Protein AF-A0A662VLL7-F1 (afdb_monomer_lite)

Sequence (44 aa):
GETAHTGLGLYIVKRVVERYGGDVSVEDNKPKGAVFVVRLRAND

pLDDT: mean 90.59, std 10.34, range [61.28, 97.81]

Foldseek 3Di:
DVCPPVCVVVVVVQVVLVVQVKHWDWDADPPGDIDIDIGGDDDD

Radius of gyration: 12.95 Å; chains: 1; bounding box: 26×30×28 Å

Secondary structure (DSSP, 8-state):
-TTTTSSHHHHHHHHHHHHTT-EEEEEE-SSS-EEEEEE-PPP-

Structure (mmCIF, N/CA/C/O backbone):
data_AF-A0A662VLL7-F1
#
_entry.id   AF-A0A662VLL7-F1
#
loop_
_atom_site.group_PDB
_atom_site.id
_atom_site.type_symbol
_atom_site.label_atom_id
_atom_site.label_alt_id
_atom_site.label_comp_id
_atom_site.label_asym_id
_atom_site.label_entity_id
_atom_site.label_seq_id
_atom_site.pdbx_PDB_ins_code
_atom_site.Cartn_x
_atom_site.Cartn_y
_atom_site.Cartn_z
_atom_site.occupancy
_atom_site.B_iso_or_equiv
_atom_site.auth_seq_id
_atom_site.auth_comp_id
_atom_site.auth_asym_id
_atom_site.auth_atom_id
_atom_site.pdbx_PDB_model_num
ATOM 1 N N . GLY A 1 1 ? -2.476 10.449 -15.596 1.00 61.28 1 GLY A N 1
ATOM 2 C CA . GLY A 1 1 ? -2.629 11.814 -15.055 1.00 61.28 1 GLY A CA 1
ATOM 3 C C . GLY A 1 1 ? -1.318 12.246 -14.438 1.00 61.28 1 GLY A C 1
ATOM 4 O O . GLY A 1 1 ? -0.558 11.371 -14.038 1.00 61.28 1 GLY A O 1
ATOM 5 N N . GLU A 1 2 ? -1.042 13.546 -14.376 1.00 65.38 2 GLU A N 1
ATOM 6 C CA . GLU A 1 2 ? 0.252 14.111 -13.939 1.00 65.38 2 GLU A CA 1
ATOM 7 C C . GLU A 1 2 ? 0.761 13.577 -12.585 1.00 65.38 2 GLU A C 1
ATOM 9 O O . GLU A 1 2 ? 1.963 13.511 -12.356 1.00 65.38 2 GLU A O 1
ATOM 14 N N . THR A 1 3 ? -0.125 13.098 -11.709 1.00 64.88 3 THR A N 1
ATOM 15 C CA . THR A 1 3 ? 0.219 12.572 -10.379 1.00 64.88 3 THR A CA 1
ATOM 16 C C . THR A 1 3 ? 0.627 11.092 -10.342 1.00 64.88 3 THR A C 1
ATOM 18 O O . THR A 1 3 ? 1.093 10.622 -9.302 1.00 64.88 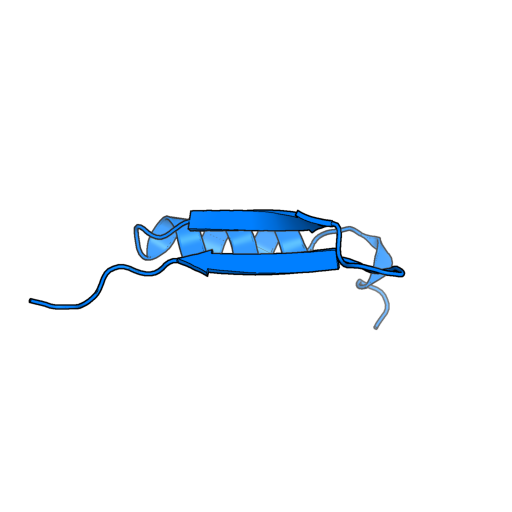3 THR A O 1
ATOM 21 N N . ALA A 1 4 ? 0.494 10.344 -11.444 1.00 64.31 4 ALA A N 1
ATOM 22 C CA . ALA A 1 4 ? 0.644 8.881 -11.466 1.00 64.31 4 ALA A CA 1
ATOM 23 C C . ALA A 1 4 ? 2.040 8.365 -11.050 1.00 64.31 4 ALA A C 1
ATOM 25 O O . ALA A 1 4 ? 2.155 7.232 -10.592 1.00 64.31 4 ALA A O 1
ATOM 26 N N . HIS A 1 5 ? 3.087 9.190 -11.144 1.00 72.31 5 HIS A N 1
ATOM 27 C CA . HIS A 1 5 ? 4.479 8.792 -10.872 1.00 72.31 5 HIS A CA 1
ATOM 28 C C . HIS A 1 5 ? 4.989 9.184 -9.478 1.00 72.31 5 HIS A C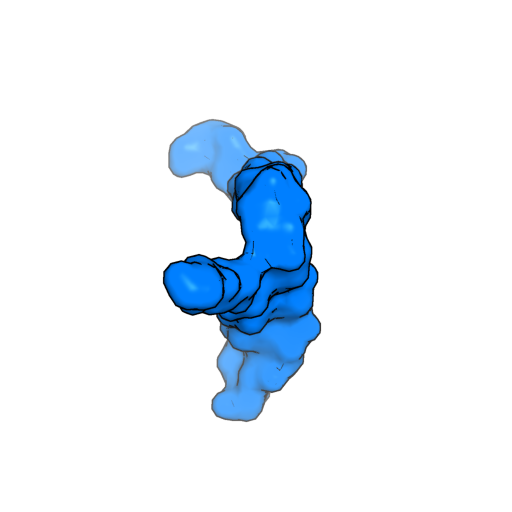 1
ATOM 30 O O . HIS A 1 5 ? 6.133 8.913 -9.135 1.00 72.31 5 HIS A O 1
ATOM 36 N N . THR A 1 6 ? 4.151 9.818 -8.659 1.00 83.38 6 THR A N 1
ATOM 37 C CA . THR A 1 6 ? 4.536 10.307 -7.321 1.00 83.38 6 THR A CA 1
ATOM 38 C C . THR A 1 6 ? 4.526 9.216 -6.248 1.00 83.38 6 THR A C 1
ATOM 40 O O . THR A 1 6 ? 4.933 9.457 -5.116 1.00 83.38 6 THR A O 1
ATOM 43 N N . GLY A 1 7 ? 3.984 8.034 -6.562 1.00 82.62 7 GLY A N 1
ATOM 44 C CA . GLY A 1 7 ? 3.702 6.995 -5.569 1.00 82.62 7 GLY A CA 1
ATOM 45 C C . GLY A 1 7 ? 2.516 7.313 -4.645 1.00 82.62 7 GLY A C 1
ATOM 46 O O . GLY A 1 7 ? 2.187 6.507 -3.775 1.00 82.62 7 GLY A O 1
ATOM 47 N N . LEU A 1 8 ? 1.818 8.439 -4.849 1.00 90.69 8 LEU A N 1
ATOM 48 C CA . LEU A 1 8 ? 0.690 8.845 -4.004 1.00 90.69 8 LEU A CA 1
ATOM 49 C C . LEU A 1 8 ? -0.479 7.856 -4.045 1.00 90.69 8 LEU A C 1
ATOM 51 O O . LEU A 1 8 ? -1.161 7.694 -3.039 1.00 90.69 8 LEU A O 1
ATOM 55 N N . GLY A 1 9 ? -0.703 7.169 -5.168 1.00 91.19 9 GLY A N 1
ATOM 56 C CA . GLY A 1 9 ? -1.814 6.223 -5.303 1.00 91.19 9 GLY A CA 1
ATOM 57 C C . GLY A 1 9 ? -1.771 5.111 -4.251 1.00 91.19 9 GLY A C 1
ATOM 58 O O . GLY A 1 9 ? -2.740 4.913 -3.520 1.00 91.19 9 GLY A O 1
ATOM 59 N N . LEU A 1 10 ? -0.625 4.435 -4.110 1.00 92.44 10 LEU A N 1
ATOM 60 C CA . LEU A 1 10 ? -0.482 3.343 -3.144 1.00 92.44 10 LEU A CA 1
ATOM 61 C C . LEU A 1 10 ? -0.439 3.856 -1.698 1.00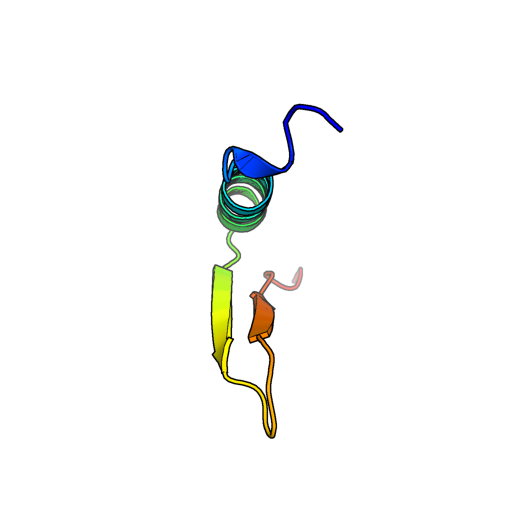 92.44 10 LEU A C 1
ATOM 63 O O . LEU A 1 10 ? -0.944 3.193 -0.794 1.00 92.44 10 LEU A O 1
ATOM 67 N N . TYR A 1 11 ? 0.089 5.065 -1.481 1.00 92.88 11 TYR A N 1
ATOM 68 C CA . TYR A 1 11 ? 0.009 5.729 -0.181 1.00 92.88 11 TYR A CA 1
ATOM 69 C C . TYR A 1 11 ? -1.446 5.982 0.241 1.00 92.88 11 TYR A C 1
ATOM 71 O O . TYR A 1 11 ? -1.823 5.665 1.368 1.00 92.88 11 TYR A O 1
ATOM 79 N N . ILE A 1 12 ? -2.284 6.491 -0.668 1.00 95.38 12 ILE A N 1
ATOM 80 C CA . ILE A 1 12 ? -3.714 6.703 -0.411 1.00 95.38 12 ILE A CA 1
ATOM 81 C C . ILE A 1 12 ? -4.398 5.370 -0.095 1.00 95.38 12 ILE A C 1
ATOM 83 O O . ILE A 1 12 ? -5.106 5.287 0.906 1.00 95.38 12 ILE A O 1
ATOM 87 N N . VAL A 1 13 ? -4.145 4.319 -0.887 1.00 95.88 13 VAL A N 1
ATOM 88 C CA . VAL A 1 13 ? -4.693 2.972 -0.640 1.00 95.88 13 VAL A CA 1
ATOM 89 C C . VAL A 1 13 ? -4.332 2.483 0.762 1.00 95.88 13 VAL A C 1
ATOM 91 O O . VAL A 1 13 ? -5.229 2.120 1.521 1.00 95.88 13 VAL A O 1
ATOM 94 N N . LYS A 1 14 ?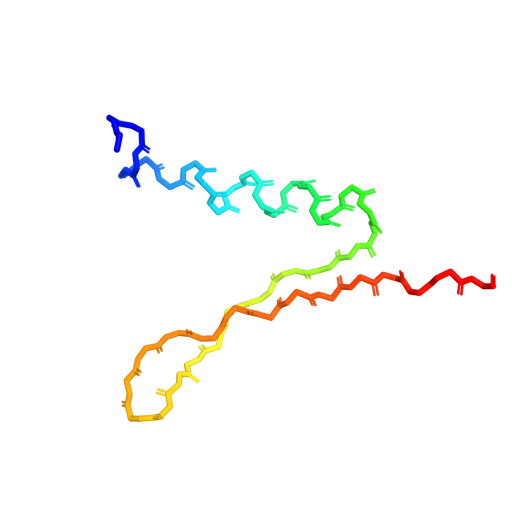 -3.049 2.546 1.141 1.00 95.94 14 LYS A N 1
ATOM 95 C CA . LYS A 1 14 ? -2.585 2.145 2.475 1.00 95.94 14 LYS A CA 1
ATOM 96 C C . LYS A 1 14 ? -3.331 2.893 3.580 1.00 95.94 14 LYS A C 1
ATOM 98 O O . LYS A 1 14 ? -3.894 2.264 4.469 1.00 95.94 14 LYS A O 1
ATOM 103 N N . ARG A 1 15 ? -3.414 4.225 3.488 1.00 97.44 15 ARG A N 1
ATOM 104 C CA . ARG A 1 15 ? -4.088 5.064 4.496 1.00 97.44 15 ARG A CA 1
ATOM 105 C C . ARG A 1 15 ? -5.585 4.780 4.611 1.00 97.44 15 ARG A C 1
ATOM 107 O O . ARG A 1 15 ? -6.136 4.872 5.706 1.00 97.44 15 ARG A O 1
ATOM 114 N N . VAL A 1 16 ? -6.250 4.472 3.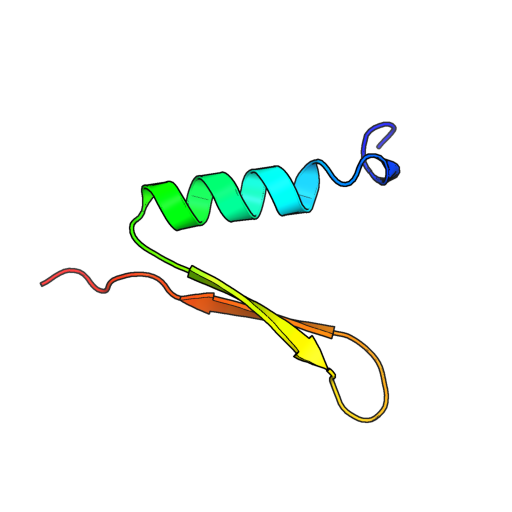498 1.00 97.19 16 VAL A N 1
ATOM 115 C CA . VAL A 1 16 ? -7.673 4.109 3.494 1.00 97.19 16 VAL A CA 1
ATOM 116 C C . VAL A 1 16 ? -7.868 2.755 4.165 1.00 97.19 16 VAL A C 1
ATOM 118 O O . VAL A 1 16 ? -8.663 2.656 5.091 1.00 97.19 16 VAL A O 1
ATOM 121 N N . VAL A 1 17 ? -7.116 1.734 3.759 1.00 97.62 17 VAL A N 1
ATOM 122 C CA . VAL A 1 17 ? -7.236 0.375 4.307 1.00 97.62 17 VAL A CA 1
ATOM 123 C C . VAL A 1 17 ? -6.935 0.342 5.812 1.00 97.62 17 VAL A C 1
ATOM 125 O O . VAL A 1 17 ? -7.719 -0.224 6.574 1.00 97.62 17 VAL A O 1
ATOM 128 N N . GLU A 1 18 ? -5.881 1.035 6.260 1.00 96.94 18 GLU A N 1
ATOM 129 C CA . GLU A 1 18 ? -5.548 1.196 7.686 1.00 96.94 18 GLU A CA 1
ATOM 130 C C . GLU A 1 18 ? -6.700 1.828 8.485 1.00 96.94 18 GLU A C 1
ATOM 132 O O . GLU A 1 18 ? -6.998 1.398 9.598 1.00 96.94 18 GLU A O 1
ATOM 137 N N . ARG A 1 19 ? -7.392 2.829 7.918 1.00 96.88 19 ARG A N 1
ATOM 138 C CA . ARG A 1 19 ? -8.538 3.488 8.572 1.00 96.88 19 ARG A CA 1
ATOM 139 C C . ARG A 1 19 ? -9.705 2.528 8.808 1.00 96.88 19 ARG A C 1
ATOM 141 O O . ARG A 1 19 ? -10.403 2.674 9.805 1.00 96.88 19 ARG A O 1
ATOM 148 N N . TYR A 1 20 ? -9.907 1.558 7.919 1.00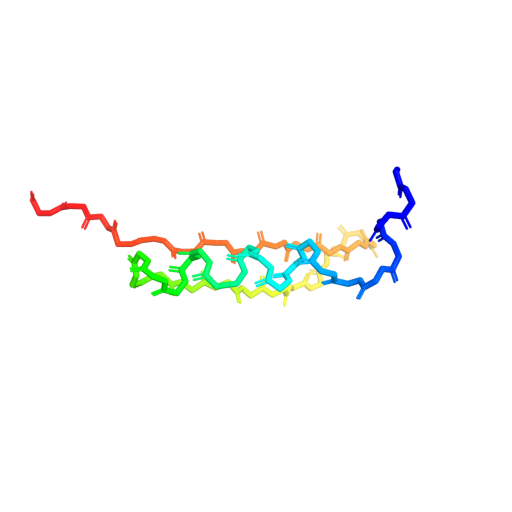 95.88 20 TYR A N 1
ATOM 149 C CA . TYR A 1 20 ? -10.918 0.507 8.076 1.00 95.88 20 TYR A CA 1
ATOM 150 C C . TYR A 1 20 ? -10.432 -0.667 8.952 1.00 95.88 20 TYR A C 1
ATOM 152 O O . TYR A 1 20 ? -11.084 -1.708 9.005 1.00 95.88 20 TYR A O 1
ATOM 160 N N . GLY A 1 21 ? -9.289 -0.530 9.637 1.00 96.25 21 GLY A N 1
ATOM 161 C CA . GLY A 1 21 ? -8.715 -1.587 10.478 1.00 96.25 21 GLY A CA 1
ATOM 162 C C . GLY A 1 21 ? -8.204 -2.794 9.685 1.00 96.25 21 GLY A C 1
ATOM 163 O O . GLY A 1 21 ? -8.074 -3.888 10.248 1.00 96.25 21 GLY A O 1
ATOM 164 N N . GLY A 1 22 ? -7.977 -2.600 8.385 1.00 96.75 22 GLY A N 1
ATOM 165 C CA . GLY A 1 22 ? -7.453 -3.587 7.454 1.00 96.75 22 GLY A CA 1
ATOM 166 C C . GLY A 1 22 ? -5.940 -3.497 7.261 1.00 96.75 22 GLY A C 1
ATOM 167 O O . GLY A 1 22 ? -5.247 -2.742 7.940 1.00 96.75 22 GLY A O 1
ATOM 168 N N . ASP A 1 23 ? -5.443 -4.268 6.297 1.00 97.44 23 ASP A N 1
ATOM 169 C CA . ASP A 1 23 ? -4.027 -4.377 5.935 1.00 97.44 23 ASP A CA 1
ATOM 170 C C . ASP A 1 23 ? -3.842 -4.471 4.408 1.00 97.44 23 ASP A C 1
ATOM 172 O O . ASP A 1 23 ? -4.711 -4.991 3.701 1.00 97.44 23 ASP A O 1
ATOM 176 N N . VAL A 1 24 ? -2.712 -3.969 3.898 1.00 97.44 24 VAL A N 1
ATOM 177 C CA . VAL A 1 24 ? -2.318 -4.099 2.488 1.00 97.44 24 VAL A CA 1
ATOM 178 C C . VAL A 1 24 ? -0.873 -4.583 2.372 1.00 97.44 24 VAL A C 1
ATOM 180 O O . VAL A 1 24 ? 0.043 -3.966 2.915 1.00 97.44 24 VAL A O 1
ATOM 183 N N . SER A 1 25 ? -0.659 -5.655 1.611 1.00 96.88 25 SER A N 1
ATOM 184 C CA . SER A 1 25 ? 0.663 -6.222 1.325 1.00 96.88 25 SER A CA 1
ATOM 185 C C . SER A 1 25 ? 0.878 -6.433 -0.175 1.00 96.88 25 SER A C 1
ATOM 187 O O . SER A 1 25 ? -0.072 -6.449 -0.960 1.00 96.88 25 SER A O 1
ATOM 189 N N . VAL A 1 26 ? 2.140 -6.574 -0.583 1.00 96.31 26 VAL A N 1
ATOM 190 C CA . VAL A 1 26 ? 2.530 -6.901 -1.959 1.00 96.31 26 VAL A CA 1
ATOM 191 C C . VAL A 1 26 ? 3.325 -8.200 -1.964 1.00 96.31 26 VAL A C 1
ATOM 193 O O . VAL A 1 26 ? 4.183 -8.406 -1.107 1.00 96.31 26 VAL A O 1
ATOM 196 N N . GLU A 1 27 ? 3.019 -9.067 -2.916 1.00 96.69 27 GLU A N 1
ATOM 197 C CA . GLU A 1 27 ? 3.660 -10.364 -3.111 1.00 96.69 27 GLU A CA 1
ATOM 198 C C . GLU A 1 27 ? 4.099 -10.509 -4.573 1.00 96.69 27 GLU A C 1
ATOM 200 O O . GLU A 1 27 ? 3.496 -9.924 -5.480 1.00 96.69 27 GLU A O 1
ATOM 205 N N . ASP A 1 28 ? 5.146 -11.295 -4.815 1.00 96.12 28 ASP A N 1
ATOM 206 C CA . ASP A 1 28 ? 5.583 -11.625 -6.171 1.00 96.12 28 ASP A CA 1
ATOM 207 C C . ASP A 1 28 ? 4.580 -12.559 -6.859 1.00 96.12 28 ASP A C 1
ATOM 209 O O . ASP A 1 28 ? 4.042 -13.482 -6.245 1.00 96.12 28 ASP A O 1
ATOM 213 N N . ASN A 1 29 ? 4.377 -12.375 -8.167 1.00 94.81 29 ASN A N 1
ATOM 214 C CA . ASN A 1 29 ? 3.619 -13.320 -8.986 1.00 94.81 29 ASN A CA 1
ATOM 215 C C . ASN A 1 29 ? 4.526 -14.144 -9.907 1.00 94.81 29 ASN A C 1
ATOM 217 O O . ASN A 1 29 ? 5.528 -13.649 -10.427 1.00 94.81 29 ASN A O 1
ATOM 221 N N . LYS A 1 30 ? 4.113 -15.377 -10.216 1.00 92.62 30 LYS A N 1
ATOM 222 C CA . LYS A 1 30 ? 4.741 -16.202 -11.255 1.00 92.62 30 LYS A CA 1
ATOM 223 C C . LYS A 1 30 ? 3.946 -16.114 -12.566 1.00 92.62 30 LYS A C 1
ATOM 225 O O . LYS A 1 30 ? 2.728 -16.246 -12.540 1.00 92.62 30 LYS A O 1
ATOM 230 N N . PRO A 1 31 ? 4.605 -15.956 -13.729 1.00 92.75 31 PRO A N 1
ATOM 231 C CA . PRO A 1 31 ? 6.052 -15.823 -13.914 1.00 92.75 31 PRO A CA 1
ATOM 232 C C . PRO A 1 31 ? 6.596 -14.410 -13.643 1.00 92.75 31 PRO A C 1
ATOM 234 O O . PRO A 1 31 ? 7.796 -14.277 -13.426 1.00 92.75 31 PRO A O 1
ATOM 237 N N . LYS A 1 32 ? 5.760 -13.364 -13.717 1.00 93.62 32 LYS A N 1
ATOM 238 C CA . LYS A 1 32 ? 6.150 -11.954 -13.540 1.00 93.62 32 LYS A CA 1
ATOM 239 C C . LYS A 1 32 ? 4.957 -11.139 -13.036 1.00 93.62 32 LYS A C 1
ATOM 241 O O . LYS A 1 32 ? 3.814 -11.460 -13.363 1.00 93.62 32 LYS A O 1
ATOM 246 N N . GLY A 1 33 ? 5.232 -10.045 -12.334 1.00 94.56 33 GLY A N 1
ATOM 247 C CA . GLY A 1 33 ? 4.229 -9.093 -11.849 1.00 94.56 33 GLY A CA 1
ATOM 248 C C . GLY A 1 33 ? 4.139 -9.065 -10.326 1.00 94.56 33 GLY A C 1
ATOM 249 O O . GLY A 1 33 ? 4.940 -9.697 -9.645 1.00 94.56 33 GLY A O 1
ATOM 250 N N . ALA A 1 34 ? 3.154 -8.331 -9.815 1.00 94.94 34 ALA A N 1
ATOM 251 C CA . ALA A 1 34 ? 2.907 -8.159 -8.389 1.00 94.94 34 ALA A CA 1
ATOM 252 C C . ALA A 1 34 ? 1.443 -8.477 -8.064 1.00 94.94 34 ALA A C 1
ATOM 254 O O . ALA A 1 34 ? 0.541 -8.104 -8.817 1.00 94.94 34 ALA A O 1
ATOM 255 N N . VAL A 1 35 ? 1.216 -9.142 -6.936 1.00 97.00 35 VAL A N 1
ATOM 256 C CA . VAL A 1 35 ? -0.104 -9.349 -6.337 1.00 97.00 35 VAL A CA 1
ATOM 257 C C . VAL A 1 35 ? -0.239 -8.389 -5.166 1.00 97.00 35 VAL A C 1
ATOM 259 O O . VAL A 1 35 ? 0.551 -8.427 -4.228 1.00 97.00 35 VAL A O 1
ATOM 262 N N . PHE A 1 36 ? -1.249 -7.525 -5.215 1.00 96.69 36 PHE A N 1
ATOM 263 C CA . PHE A 1 36 ? -1.614 -6.674 -4.088 1.00 96.69 36 PHE A CA 1
ATOM 264 C C . PHE A 1 36 ? -2.710 -7.372 -3.291 1.00 96.69 36 PHE A C 1
ATOM 266 O O . PHE A 1 36 ? -3.798 -7.617 -3.811 1.00 96.69 36 PHE A O 1
ATOM 273 N N . VAL A 1 37 ? -2.426 -7.690 -2.033 1.00 97.62 37 VAL A N 1
ATOM 274 C CA . VAL A 1 37 ? -3.371 -8.345 -1.128 1.00 97.62 37 VAL A CA 1
ATOM 275 C C . VAL A 1 37 ? -3.950 -7.288 -0.199 1.00 97.62 37 VAL A C 1
ATOM 277 O O . VAL A 1 37 ? -3.211 -6.638 0.533 1.00 97.62 37 VAL A O 1
ATOM 280 N N . VAL A 1 38 ? -5.272 -7.121 -0.224 1.00 97.81 38 VAL A N 1
ATOM 281 C CA . VAL A 1 38 ? -6.006 -6.212 0.667 1.00 97.81 38 VAL A CA 1
ATOM 282 C C . VAL A 1 38 ? -6.865 -7.045 1.607 1.00 97.81 38 VAL A C 1
ATOM 284 O O . VAL A 1 38 ? -7.694 -7.836 1.160 1.00 97.81 38 VAL A O 1
ATOM 287 N N . ARG A 1 39 ? -6.675 -6.866 2.914 1.00 97.38 39 ARG A N 1
ATOM 288 C CA . ARG A 1 39 ? -7.443 -7.536 3.968 1.00 97.38 39 ARG A CA 1
ATOM 289 C C . ARG A 1 39 ? -8.297 -6.503 4.685 1.00 97.38 39 ARG A C 1
ATOM 291 O O . ARG A 1 39 ? -7.775 -5.500 5.160 1.00 97.38 39 ARG A O 1
ATOM 298 N N . LEU A 1 40 ? -9.595 -6.757 4.788 1.00 96.44 40 LEU A N 1
ATOM 299 C CA . LEU A 1 40 ? -10.540 -5.921 5.529 1.00 96.44 40 LEU A CA 1
ATOM 300 C C . LEU A 1 40 ? -11.185 -6.750 6.639 1.00 96.44 40 LEU A C 1
ATOM 302 O O . LEU A 1 40 ? -11.298 -7.971 6.523 1.00 96.44 40 LEU A O 1
ATOM 306 N N . ARG A 1 41 ? -11.597 -6.088 7.721 1.00 92.75 41 ARG A N 1
ATOM 307 C CA . ARG A 1 41 ? -12.402 -6.731 8.763 1.00 92.75 41 ARG A CA 1
ATOM 308 C C . ARG A 1 41 ? -13.780 -7.048 8.187 1.00 92.75 41 ARG A C 1
ATOM 310 O O . ARG A 1 41 ? -14.383 -6.196 7.538 1.00 92.75 41 ARG A O 1
ATOM 317 N N . ALA A 1 42 ? -14.253 -8.270 8.408 1.00 88.19 42 ALA A N 1
ATOM 318 C CA . ALA A 1 42 ? -15.666 -8.566 8.233 1.00 88.19 42 ALA A CA 1
ATOM 319 C C . ALA A 1 42 ? -16.446 -7.859 9.350 1.00 88.19 42 ALA A C 1
ATOM 321 O O . ALA A 1 42 ? -15.917 -7.695 10.451 1.00 88.19 42 ALA A O 1
ATOM 322 N N . ASN A 1 43 ? -17.668 -7.423 9.053 1.00 83.44 43 ASN A N 1
ATOM 323 C CA . ASN A 1 43 ? -18.591 -7.036 10.113 1.00 83.44 43 ASN A CA 1
ATOM 324 C C . ASN A 1 43 ? -19.020 -8.288 10.887 1.00 83.44 43 ASN A C 1
ATOM 326 O O . ASN A 1 43 ? -19.116 -9.365 10.292 1.00 83.44 43 ASN A O 1
ATOM 330 N N . ASP A 1 44 ? -19.284 -8.102 12.177 1.00 71.12 44 ASP A N 1
ATOM 331 C CA . ASP A 1 44 ? -19.956 -9.087 13.028 1.00 71.12 44 ASP A CA 1
ATOM 332 C C . ASP A 1 44 ? -21.450 -9.213 12.675 1.00 71.12 44 ASP A C 1
ATOM 334 O O . ASP A 1 44 ? -22.062 -8.187 12.282 1.00 71.12 44 ASP A O 1
#